Protein AF-A0A7J9K4A0-F1 (afdb_monomer_lite)

Secondary structure (DSSP, 8-state):
-BEEE--SS-TTTTT-EEE-TT-S-B--------HHHHHHHHHHHHT-TTTS--PPPHHHHHHHHHS-GGG--

Radius of gyration: 24.74 Å; chains: 1; bounding box: 63×32×44 Å

Sequence (73 aa):
MPIKVIAEGDESMDGQILIDNKQEKSVKVLKNVDTMAYYHLFADQMGDQNQSAVLGSYDEQRKMWSTPPNEMY

Structure (mmCIF, N/CA/C/O backbone):
data_AF-A0A7J9K4A0-F1
#
_entry.id   AF-A0A7J9K4A0-F1
#
loop_
_atom_site.group_PDB
_atom_site.id
_atom_site.type_symbol
_atom_site.label_atom_id
_atom_site.label_alt_id
_atom_site.label_comp_id
_atom_site.label_asym_id
_atom_site.label_entity_id
_atom_site.label_seq_id
_atom_site.pdbx_PDB_ins_code
_atom_site.Cartn_x
_atom_site.Cartn_y
_atom_site.Cartn_z
_atom_site.occupancy
_atom_site.B_iso_or_equiv
_atom_site.auth_seq_id
_atom_site.auth_comp_id
_atom_site.auth_asym_id
_atom_site.auth_atom_id
_atom_site.pdbx_PDB_model_num
ATOM 1 N N . MET A 1 1 ? -17.304 3.894 5.482 1.00 81.31 1 MET A N 1
ATOM 2 C CA . MET A 1 1 ? -17.233 2.803 6.476 1.00 81.31 1 MET A CA 1
ATOM 3 C C . MET A 1 1 ? -16.537 3.356 7.701 1.00 81.31 1 MET A C 1
ATOM 5 O O . MET A 1 1 ? -15.443 3.887 7.532 1.00 81.31 1 MET A O 1
ATOM 9 N N . PRO A 1 2 ? -17.171 3.358 8.877 1.00 88.00 2 PRO A N 1
ATOM 10 C CA . PRO A 1 2 ? -16.493 3.783 10.088 1.00 88.00 2 PRO A CA 1
ATOM 11 C C . PRO A 1 2 ? -15.518 2.692 10.547 1.00 88.00 2 PRO A C 1
ATOM 13 O O . PRO A 1 2 ? -15.762 1.501 10.328 1.00 88.00 2 PRO A O 1
ATOM 16 N N . ILE A 1 3 ? -14.371 3.109 11.083 1.00 90.44 3 ILE A N 1
ATOM 17 C CA . ILE A 1 3 ? -13.262 2.215 11.433 1.00 90.44 3 ILE A CA 1
ATOM 18 C C . ILE A 1 3 ? -12.758 2.496 12.847 1.00 90.44 3 ILE A C 1
ATOM 20 O O . ILE A 1 3 ? -12.790 3.635 13.305 1.00 90.44 3 ILE A O 1
ATOM 24 N N . LYS A 1 4 ? -12.250 1.463 13.515 1.00 91.12 4 LYS A N 1
ATOM 25 C CA . LYS A 1 4 ? -11.559 1.544 14.807 1.00 91.12 4 LYS A CA 1
ATOM 26 C C . LYS A 1 4 ? -10.162 0.942 14.661 1.00 91.12 4 LYS A C 1
ATOM 28 O O . LYS A 1 4 ? -10.000 -0.032 13.932 1.00 91.12 4 LYS A O 1
ATOM 33 N N . VAL A 1 5 ? -9.185 1.494 15.376 1.00 91.81 5 VAL A N 1
ATOM 34 C CA . VAL A 1 5 ? -7.857 0.889 15.559 1.00 91.81 5 VAL A CA 1
ATOM 35 C C . VAL A 1 5 ? -7.783 0.299 16.968 1.00 91.81 5 VAL A C 1
ATOM 37 O O . VAL A 1 5 ? -8.220 0.953 17.919 1.00 91.81 5 VAL A O 1
ATOM 40 N N . ILE A 1 6 ? -7.284 -0.930 17.105 1.00 95.00 6 ILE A N 1
ATOM 41 C CA . ILE A 1 6 ? -7.011 -1.543 18.415 1.00 95.00 6 ILE A CA 1
ATOM 42 C C . ILE A 1 6 ? -5.702 -0.964 18.969 1.00 95.00 6 ILE A C 1
ATOM 44 O O . ILE A 1 6 ? -4.718 -0.853 18.239 1.00 95.00 6 ILE A O 1
ATOM 48 N N . ALA A 1 7 ? -5.722 -0.547 20.234 1.00 94.19 7 ALA A N 1
ATOM 49 C CA . ALA A 1 7 ? -4.583 0.017 20.961 1.00 94.19 7 ALA A CA 1
ATOM 50 C C . ALA A 1 7 ? -4.807 -0.189 22.470 1.00 94.19 7 ALA A C 1
ATOM 52 O O . ALA A 1 7 ? -4.957 0.765 23.234 1.00 94.19 7 ALA A O 1
ATOM 53 N N . GLU A 1 8 ? -4.975 -1.448 22.863 1.00 96.31 8 GLU A N 1
ATOM 54 C CA . GLU A 1 8 ? -5.361 -1.861 24.218 1.00 96.31 8 GLU A CA 1
ATOM 55 C C . GLU A 1 8 ? -4.154 -2.370 25.030 1.00 96.31 8 GLU A C 1
ATOM 57 O O . GLU A 1 8 ? -4.305 -2.698 26.207 1.00 96.31 8 GLU A O 1
ATOM 62 N N . GLY A 1 9 ? -2.950 -2.368 24.442 1.00 94.31 9 GLY A N 1
ATOM 63 C CA . GLY A 1 9 ? -1.713 -2.826 25.078 1.00 94.31 9 GLY A CA 1
ATOM 64 C C . GLY A 1 9 ? -1.441 -4.318 24.882 1.00 94.31 9 GLY A C 1
ATOM 65 O O . GLY A 1 9 ? -0.552 -4.864 25.534 1.00 94.31 9 GLY A O 1
ATOM 66 N N . ASP A 1 10 ? -2.201 -4.978 24.004 1.00 96.25 10 ASP A N 1
ATOM 67 C CA . ASP A 1 10 ? -1.924 -6.335 23.537 1.00 96.25 10 ASP A CA 1
ATOM 68 C C . ASP A 1 10 ? -1.146 -6.246 22.222 1.00 96.25 10 ASP A C 1
ATOM 70 O O . ASP A 1 10 ? -1.718 -5.999 21.159 1.00 96.25 10 ASP A O 1
ATOM 74 N N . GLU A 1 11 ? 0.168 -6.469 22.292 1.00 95.06 11 GLU A N 1
ATOM 75 C CA . GLU A 1 11 ? 1.077 -6.383 21.142 1.00 95.06 11 GLU A CA 1
ATOM 76 C C . GLU A 1 11 ? 0.649 -7.264 19.957 1.00 95.06 11 GLU A C 1
ATOM 78 O O . GLU A 1 11 ? 0.988 -6.962 18.814 1.00 95.06 11 GLU A O 1
ATOM 83 N N . SER A 1 12 ? -0.105 -8.343 20.197 1.00 95.25 12 SER A N 1
ATOM 84 C CA . SER A 1 12 ? -0.570 -9.234 19.129 1.00 95.25 12 SER A CA 1
ATOM 85 C C . SER A 1 12 ? -1.730 -8.655 18.311 1.00 95.25 12 SER A C 1
ATOM 87 O O . SER A 1 12 ? -1.969 -9.080 17.174 1.00 95.25 12 SER A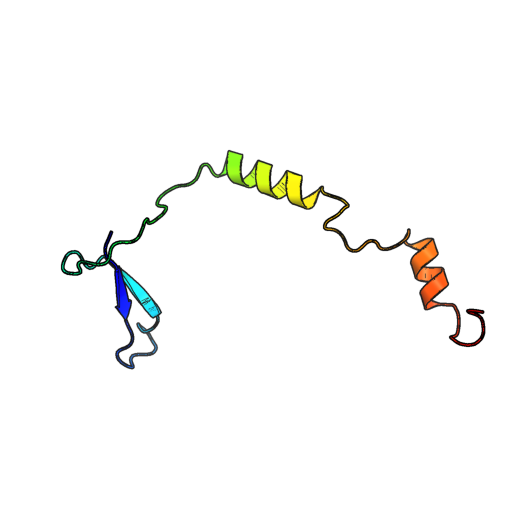 O 1
ATOM 89 N N . MET A 1 13 ? -2.455 -7.682 18.870 1.00 95.94 13 MET A N 1
ATOM 90 C CA . MET A 1 13 ? -3.653 -7.099 18.263 1.00 95.94 13 MET A CA 1
ATOM 91 C C . MET A 1 13 ? -3.558 -5.600 18.002 1.00 95.94 13 MET A C 1
ATOM 93 O O . MET A 1 13 ? -4.280 -5.082 17.143 1.00 95.94 13 MET A O 1
ATOM 97 N N . ASP A 1 14 ? -2.688 -4.900 18.720 1.00 96.25 14 ASP A N 1
ATOM 98 C CA . ASP A 1 14 ? -2.502 -3.468 18.561 1.00 96.25 14 ASP A CA 1
ATOM 99 C C . ASP A 1 14 ? -2.108 -3.121 17.112 1.00 96.25 14 ASP A C 1
ATOM 101 O O . ASP A 1 14 ? -1.264 -3.756 16.480 1.00 96.25 14 ASP A O 1
ATOM 105 N N . GLY A 1 15 ? -2.783 -2.115 16.550 1.00 94.19 15 GLY A N 1
ATOM 106 C CA . GLY A 1 15 ? -2.639 -1.691 15.155 1.00 94.19 15 GLY A CA 1
ATOM 107 C C . GLY A 1 15 ? -3.628 -2.326 14.171 1.00 94.19 15 GLY A C 1
ATOM 108 O O . GLY A 1 15 ? -3.746 -1.845 13.041 1.00 94.19 15 GLY A O 1
ATOM 109 N N . GLN A 1 16 ? -4.396 -3.344 14.573 1.00 95.25 16 GLN A N 1
ATOM 110 C CA . GLN A 1 16 ? -5.451 -3.894 13.718 1.00 95.25 16 GLN A CA 1
ATOM 111 C C . GLN A 1 16 ? -6.578 -2.879 13.482 1.00 95.25 16 GLN A C 1
ATOM 113 O O . GLN A 1 16 ? -7.046 -2.206 14.405 1.00 95.25 16 GLN A O 1
ATOM 118 N N . ILE A 1 17 ? -7.045 -2.802 12.231 1.00 92.38 17 ILE A N 1
ATOM 119 C CA . ILE A 1 17 ? -8.147 -1.930 11.813 1.00 92.38 17 ILE A CA 1
ATOM 120 C C . ILE A 1 17 ? -9.417 -2.766 11.672 1.00 92.38 17 ILE A C 1
ATOM 122 O O . ILE A 1 17 ? -9.487 -3.681 10.852 1.00 92.38 17 ILE A O 1
ATOM 126 N N . LEU A 1 18 ? -10.446 -2.413 12.436 1.00 91.12 18 LEU A N 1
ATOM 127 C CA . LEU A 1 18 ? -11.753 -3.061 12.413 1.00 91.12 18 LEU A CA 1
ATOM 128 C C . LEU A 1 18 ? -12.807 -2.132 11.817 1.00 91.12 18 LEU A C 1
ATOM 130 O O . LEU A 1 18 ? -12.731 -0.911 11.951 1.00 91.12 18 LEU A O 1
ATOM 134 N N . ILE A 1 19 ? -13.825 -2.717 11.187 1.00 89.06 19 ILE A N 1
ATOM 135 C CA . ILE A 1 19 ? -15.015 -1.975 10.765 1.00 89.06 19 ILE A CA 1
ATOM 136 C C . ILE A 1 19 ? -15.909 -1.808 11.992 1.00 89.06 19 ILE A C 1
ATOM 138 O O . ILE A 1 19 ? -16.414 -2.789 12.535 1.00 89.06 19 ILE A O 1
ATOM 142 N N . ASP A 1 20 ? -16.120 -0.564 12.408 1.00 86.56 20 ASP A N 1
ATOM 143 C CA . ASP A 1 20 ? -16.935 -0.229 13.570 1.00 86.56 20 ASP A CA 1
ATOM 144 C C . ASP A 1 20 ? -18.196 0.508 13.125 1.00 86.56 20 ASP A C 1
ATOM 146 O O . ASP A 1 20 ? -18.225 1.727 13.017 1.00 86.56 20 ASP A O 1
ATOM 150 N N . ASN A 1 21 ? -19.274 -0.232 12.872 1.00 81.50 21 ASN A N 1
ATOM 151 C CA . ASN A 1 21 ? -20.536 0.346 12.399 1.00 81.50 21 ASN A CA 1
ATOM 152 C C . ASN A 1 21 ? -21.230 1.267 13.425 1.00 81.50 21 ASN A C 1
ATOM 154 O O . ASN A 1 21 ? -22.290 1.806 13.115 1.00 81.50 21 ASN A O 1
ATOM 158 N N . LYS A 1 22 ? -20.673 1.431 14.633 1.00 81.12 22 LYS A N 1
ATOM 159 C CA . LYS A 1 22 ? -21.218 2.297 15.686 1.00 81.12 22 LYS A CA 1
ATOM 160 C C . LYS A 1 22 ? -20.591 3.693 15.706 1.00 81.12 22 LYS A C 1
ATOM 162 O O . LYS A 1 22 ? -21.101 4.557 16.412 1.00 81.12 22 LYS A O 1
ATOM 167 N N . GLN A 1 23 ? -19.509 3.931 14.962 1.00 75.62 23 GLN A N 1
ATOM 168 C CA . GLN A 1 23 ? -18.872 5.248 14.895 1.00 75.62 23 GLN A CA 1
ATOM 169 C C . GLN A 1 23 ? -19.463 6.132 13.793 1.00 75.62 23 GLN A C 1
ATOM 171 O O . GLN A 1 23 ? -19.799 5.673 12.704 1.00 75.62 23 GLN A O 1
ATOM 176 N N . GLU A 1 24 ? -19.523 7.437 14.058 1.00 68.94 24 GLU A N 1
ATOM 177 C CA . GLU A 1 24 ? -20.029 8.429 13.101 1.00 68.94 24 GLU A CA 1
ATOM 178 C C . GLU A 1 24 ? -18.991 8.808 12.031 1.00 68.94 24 GLU A C 1
ATOM 180 O O . GLU A 1 24 ? -19.342 9.125 10.892 1.00 68.94 24 GLU A O 1
ATOM 185 N N . LYS A 1 25 ? -17.691 8.758 12.363 1.00 76.88 25 LYS A N 1
ATOM 186 C CA . LYS A 1 25 ? -16.619 9.134 11.432 1.00 76.88 25 LYS A CA 1
ATOM 187 C C . LYS A 1 25 ? -16.345 8.013 10.441 1.00 76.88 25 LYS A C 1
ATOM 189 O O . LYS A 1 25 ? -15.789 6.974 10.780 1.00 76.88 25 LYS A O 1
ATOM 194 N N . SER A 1 26 ? -16.709 8.255 9.187 1.00 83.75 26 SER A N 1
ATOM 195 C CA . SER A 1 26 ? -16.550 7.284 8.111 1.00 83.75 26 SER A CA 1
ATOM 196 C C . SER A 1 26 ? -15.386 7.629 7.182 1.00 83.75 26 SER A C 1
ATOM 198 O O . SER A 1 26 ? -15.135 8.793 6.877 1.00 83.75 26 SER A O 1
ATOM 200 N N . VAL A 1 27 ? -14.697 6.595 6.698 1.00 86.88 27 VAL A N 1
ATOM 201 C CA . VAL A 1 27 ? -13.673 6.695 5.650 1.00 86.88 27 VAL A CA 1
ATOM 202 C C . VAL A 1 27 ? -14.084 5.897 4.413 1.00 86.88 27 VAL A C 1
ATOM 204 O O . VAL A 1 27 ? -14.950 5.011 4.475 1.00 86.88 27 VAL A O 1
ATOM 207 N N . LYS A 1 28 ? -13.473 6.208 3.267 1.00 89.56 28 LYS A N 1
ATOM 208 C CA . LYS A 1 28 ? -13.602 5.405 2.046 1.00 89.56 28 LYS A CA 1
ATOM 209 C C . LYS A 1 28 ? -12.539 4.308 2.073 1.00 89.56 28 LYS A C 1
ATOM 211 O O . LYS A 1 28 ? -11.355 4.612 2.105 1.00 89.56 28 LYS A O 1
ATOM 216 N N . VAL A 1 29 ? -12.974 3.051 2.065 1.00 86.69 29 VAL A N 1
ATOM 217 C CA . VAL A 1 29 ? -12.083 1.885 2.008 1.00 86.69 29 VAL A CA 1
ATOM 218 C C . VAL A 1 29 ? -12.082 1.356 0.581 1.00 86.69 29 VAL A C 1
ATOM 220 O O . VAL A 1 29 ? -13.138 0.986 0.060 1.00 86.69 29 VAL A O 1
ATOM 223 N N . LEU A 1 30 ? -10.910 1.329 -0.051 1.00 91.06 30 LEU A N 1
ATOM 224 C CA . LEU A 1 30 ? -10.728 0.725 -1.366 1.00 91.06 30 LEU A CA 1
ATOM 225 C C . LEU A 1 30 ? -10.713 -0.800 -1.208 1.00 91.06 30 LEU A C 1
ATOM 227 O O . LEU A 1 30 ? -9.779 -1.356 -0.641 1.00 91.06 30 LEU A O 1
ATOM 231 N N . LYS A 1 31 ? -11.774 -1.470 -1.665 1.00 90.06 31 LYS A N 1
ATOM 232 C CA . LYS A 1 31 ? -11.914 -2.933 -1.540 1.00 90.06 31 LYS A CA 1
ATOM 233 C C . LYS A 1 31 ? -11.282 -3.709 -2.687 1.00 90.06 31 LYS A C 1
ATOM 235 O O . LYS A 1 31 ? -10.897 -4.854 -2.500 1.00 90.06 31 LYS A O 1
ATOM 240 N N . ASN A 1 32 ? -11.254 -3.113 -3.872 1.00 94.25 32 ASN A N 1
ATOM 241 C CA . ASN A 1 32 ? -10.709 -3.732 -5.065 1.00 94.25 32 ASN A CA 1
ATOM 242 C C . ASN A 1 32 ? -10.044 -2.666 -5.931 1.00 94.25 32 ASN A C 1
ATOM 244 O O . ASN A 1 32 ? -10.446 -1.501 -5.903 1.00 94.25 32 ASN A O 1
ATOM 248 N N . VAL A 1 33 ? -9.063 -3.092 -6.711 1.00 94.75 33 VAL A N 1
ATOM 249 C CA . VAL A 1 33 ? -8.383 -2.295 -7.724 1.00 94.75 33 VAL A CA 1
ATOM 250 C C . VAL A 1 33 ? -8.284 -3.131 -8.994 1.00 94.75 33 VAL A C 1
ATOM 252 O O . VAL A 1 33 ? -8.164 -4.353 -8.929 1.00 94.75 33 VAL A O 1
ATOM 255 N N . ASP A 1 34 ? -8.349 -2.483 -10.153 1.00 97.19 34 ASP A N 1
ATOM 256 C CA . ASP A 1 34 ? -7.931 -3.134 -11.389 1.00 97.19 34 ASP A CA 1
ATOM 257 C C . ASP A 1 34 ? -6.410 -3.310 -11.334 1.00 97.19 34 ASP A C 1
ATOM 259 O O . ASP A 1 34 ? -5.642 -2.353 -11.465 1.00 97.19 34 ASP A O 1
ATOM 263 N N . THR A 1 35 ? -5.980 -4.540 -11.066 1.00 96.25 35 THR A N 1
ATOM 264 C CA . THR A 1 35 ? -4.569 -4.878 -10.891 1.00 96.25 35 THR A CA 1
ATOM 265 C C . THR A 1 35 ? -3.764 -4.679 -12.166 1.00 96.25 35 THR A C 1
ATOM 267 O O . THR A 1 35 ? -2.603 -4.291 -12.070 1.00 96.25 35 THR A O 1
ATOM 270 N N . MET A 1 36 ? -4.362 -4.885 -13.344 1.00 97.25 36 MET A N 1
ATOM 271 C CA . MET A 1 36 ? -3.675 -4.671 -14.618 1.00 97.25 36 MET A CA 1
ATOM 272 C C . MET A 1 36 ? -3.526 -3.187 -14.913 1.00 97.25 36 MET A C 1
ATOM 274 O O . MET A 1 36 ? -2.426 -2.738 -15.225 1.00 97.25 36 MET A O 1
ATOM 278 N N . ALA A 1 37 ? -4.590 -2.402 -14.736 1.00 96.25 37 ALA A N 1
ATOM 279 C CA . ALA A 1 37 ? -4.503 -0.955 -14.909 1.00 96.25 37 ALA A CA 1
ATOM 280 C C . ALA A 1 37 ? -3.491 -0.328 -13.935 1.00 96.25 37 ALA A C 1
ATOM 282 O O . ALA A 1 37 ? -2.682 0.506 -14.338 1.00 96.25 37 ALA A O 1
ATOM 283 N N . TYR A 1 38 ? -3.489 -0.760 -12.668 1.00 94.50 38 TYR A N 1
ATOM 284 C CA . TYR A 1 38 ? -2.519 -0.280 -11.684 1.00 94.50 38 TYR A CA 1
ATOM 285 C C . TYR A 1 38 ? -1.084 -0.697 -12.028 1.00 94.50 38 TYR A C 1
ATOM 287 O O . TYR A 1 38 ? -0.173 0.120 -11.928 1.00 94.50 38 TYR A O 1
ATOM 295 N N . TYR A 1 39 ? -0.880 -1.942 -12.472 1.00 94.00 39 TYR A N 1
ATOM 296 C CA . TYR A 1 39 ? 0.427 -2.411 -12.929 1.00 94.00 39 TYR A CA 1
ATOM 297 C C . TYR A 1 39 ? 0.960 -1.563 -14.087 1.00 94.00 39 TYR A C 1
ATOM 299 O O . TYR A 1 39 ? 2.102 -1.117 -14.026 1.00 94.00 39 TYR A O 1
ATOM 307 N N . HIS A 1 40 ? 0.137 -1.305 -15.106 1.00 95.38 40 HIS A N 1
ATOM 308 C CA . HIS A 1 40 ? 0.537 -0.489 -16.250 1.00 95.38 40 HIS A CA 1
ATOM 309 C C . HIS A 1 40 ? 0.913 0.936 -15.832 1.00 95.38 40 HIS A C 1
ATOM 311 O O . HIS A 1 40 ? 2.003 1.386 -16.167 1.00 95.38 40 HIS A O 1
ATOM 317 N N . LEU A 1 41 ? 0.081 1.598 -15.017 1.00 93.75 41 LEU A N 1
ATOM 318 C CA . LEU A 1 41 ? 0.386 2.934 -14.486 1.00 93.75 41 LEU A CA 1
ATOM 319 C C . LEU A 1 41 ? 1.723 2.969 -13.735 1.00 93.75 41 LEU A C 1
ATOM 321 O O . LEU A 1 41 ? 2.520 3.889 -13.908 1.00 93.75 41 LEU A O 1
ATOM 325 N N . PHE A 1 42 ? 1.972 1.953 -12.911 1.00 90.44 42 PHE A N 1
ATOM 326 C CA . PHE A 1 42 ? 3.192 1.861 -12.123 1.00 90.44 42 PHE A CA 1
ATOM 327 C C . PHE A 1 42 ? 4.434 1.584 -12.984 1.00 90.44 42 PHE A C 1
ATOM 329 O O . PHE A 1 42 ? 5.477 2.202 -12.774 1.00 90.44 42 PHE A O 1
ATOM 336 N N . ALA A 1 43 ? 4.330 0.686 -13.966 1.00 90.50 43 ALA A N 1
ATOM 337 C CA . ALA A 1 43 ? 5.419 0.373 -14.888 1.00 90.50 43 ALA A CA 1
ATOM 338 C C . ALA A 1 43 ? 5.786 1.578 -15.769 1.00 90.50 43 ALA A C 1
ATOM 340 O O . ALA A 1 43 ? 6.970 1.869 -15.938 1.00 90.50 43 ALA A O 1
ATOM 341 N N . ASP A 1 44 ? 4.785 2.314 -16.257 1.00 89.19 44 ASP A N 1
ATOM 342 C CA . ASP A 1 44 ? 4.991 3.534 -17.041 1.00 89.19 44 ASP A CA 1
ATOM 343 C C . ASP A 1 44 ? 5.729 4.603 -16.220 1.00 89.19 44 ASP A C 1
ATOM 345 O O . ASP A 1 44 ? 6.652 5.242 -16.723 1.00 89.19 44 ASP A O 1
ATOM 349 N N . GLN A 1 45 ? 5.391 4.752 -14.931 1.00 86.25 45 GLN A N 1
ATOM 350 C CA . GLN A 1 45 ? 6.107 5.657 -14.024 1.00 86.25 45 GLN A CA 1
ATOM 351 C C . GLN A 1 45 ? 7.542 5.205 -13.734 1.00 86.25 45 GLN A C 1
ATOM 353 O O . GLN A 1 45 ? 8.425 6.051 -13.641 1.00 86.25 45 GLN A O 1
ATOM 358 N N . MET A 1 46 ? 7.816 3.902 -13.623 1.00 82.06 46 MET A N 1
ATOM 359 C CA . MET A 1 46 ? 9.198 3.421 -13.477 1.00 82.06 46 MET A CA 1
ATOM 360 C C . MET A 1 46 ? 10.054 3.664 -14.721 1.00 82.06 46 MET A C 1
ATOM 362 O O . MET A 1 46 ? 11.266 3.831 -14.608 1.00 82.06 46 MET A O 1
ATOM 366 N N . GLY A 1 47 ? 9.438 3.662 -15.905 1.00 76.12 47 GLY A N 1
ATOM 367 C CA . GLY A 1 47 ? 10.105 4.008 -17.157 1.00 76.12 47 GLY A CA 1
ATOM 368 C C . GLY A 1 47 ? 10.397 5.505 -17.306 1.00 76.12 47 GLY A C 1
ATOM 369 O O . GLY A 1 47 ? 11.125 5.885 -18.224 1.00 76.12 47 GLY A O 1
ATOM 370 N N . ASP A 1 48 ? 9.856 6.355 -16.424 1.00 79.25 48 ASP A N 1
ATOM 371 C CA . ASP A 1 48 ? 10.090 7.795 -16.449 1.00 79.25 48 ASP A CA 1
ATOM 372 C C . ASP A 1 48 ? 11.531 8.116 -16.029 1.00 79.25 48 ASP A C 1
ATOM 374 O O . ASP A 1 48 ? 11.925 8.048 -14.860 1.00 79.25 48 ASP A O 1
ATOM 378 N N . GLN A 1 49 ? 12.328 8.518 -17.017 1.00 67.19 49 GLN A N 1
ATOM 379 C CA . GLN A 1 49 ? 13.730 8.887 -16.839 1.00 67.19 49 GLN A CA 1
ATOM 380 C C . GLN A 1 49 ? 13.917 10.088 -15.901 1.00 67.19 49 GLN A C 1
ATOM 382 O O . GLN A 1 49 ? 15.011 10.266 -15.371 1.00 67.19 49 GLN A O 1
ATOM 387 N N . ASN A 1 50 ? 12.865 10.873 -15.641 1.00 70.62 50 ASN A N 1
ATOM 388 C CA . ASN A 1 50 ? 12.905 11.989 -14.694 1.00 70.62 50 ASN A CA 1
ATOM 389 C C . ASN A 1 50 ? 12.803 11.548 -13.223 1.00 70.62 50 ASN A C 1
ATOM 391 O O . ASN A 1 50 ? 13.058 12.358 -12.332 1.00 70.62 50 ASN A O 1
ATOM 395 N N . GLN A 1 51 ? 12.417 10.294 -12.955 1.00 63.03 51 GLN A N 1
ATOM 396 C CA . GLN A 1 51 ? 12.356 9.721 -11.600 1.00 63.03 51 GLN A CA 1
ATOM 397 C C . GLN A 1 51 ? 13.561 8.840 -11.265 1.00 63.03 51 GLN A C 1
ATOM 399 O O . GLN A 1 51 ? 13.771 8.475 -10.107 1.00 63.03 51 GLN A O 1
ATOM 404 N N . SER A 1 52 ? 14.376 8.518 -12.265 1.00 62.56 52 SER A N 1
ATOM 405 C CA . SER A 1 52 ? 15.711 7.990 -12.026 1.00 62.56 52 SER A CA 1
ATOM 406 C C . SER A 1 52 ? 16.603 9.129 -11.546 1.00 62.56 52 SER A C 1
ATOM 408 O O . SER A 1 52 ? 16.473 10.267 -12.001 1.00 62.56 52 SER A O 1
ATOM 410 N N . ALA A 1 53 ? 17.534 8.845 -10.633 1.00 64.62 53 ALA A N 1
ATOM 411 C CA . ALA A 1 53 ? 18.622 9.784 -10.406 1.00 64.62 53 ALA A CA 1
ATOM 412 C C . ALA A 1 53 ? 19.247 10.095 -11.775 1.00 64.62 53 ALA A C 1
ATOM 414 O O . ALA A 1 53 ? 19.554 9.162 -12.521 1.00 64.62 53 ALA A O 1
ATOM 415 N N . VAL A 1 54 ? 19.397 11.382 -12.111 1.00 62.44 54 VAL A N 1
ATOM 416 C CA . VAL A 1 54 ? 20.105 11.825 -13.322 1.00 62.44 54 VAL A CA 1
ATOM 417 C C . VAL A 1 54 ? 21.586 11.547 -13.098 1.00 62.44 54 VAL A C 1
ATOM 419 O O . VAL A 1 54 ? 22.396 12.411 -12.776 1.00 62.44 54 VAL A O 1
ATOM 422 N N . LEU A 1 55 ? 21.917 10.270 -13.154 1.00 60.16 55 LEU A N 1
ATOM 423 C CA . LEU A 1 55 ? 23.260 9.778 -13.249 1.00 60.16 55 LEU A CA 1
ATOM 424 C C . LEU A 1 55 ? 23.650 10.032 -14.705 1.00 60.16 55 LEU A C 1
ATOM 426 O O . LEU A 1 55 ? 22.916 9.653 -15.619 1.00 60.16 55 LEU A O 1
ATOM 430 N N . GLY A 1 56 ? 24.786 10.697 -14.930 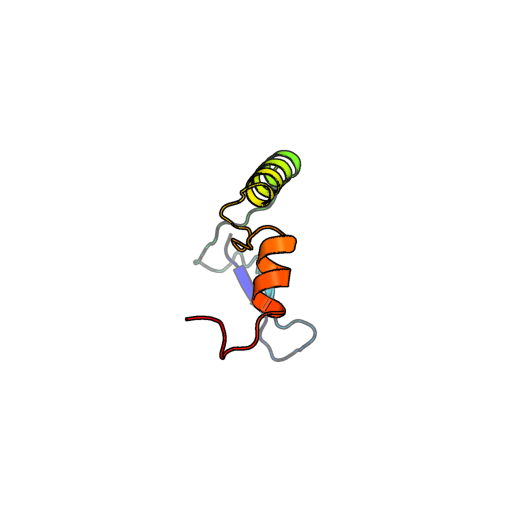1.00 61.00 56 GLY A N 1
ATOM 431 C CA . GLY A 1 56 ? 25.426 10.635 -16.242 1.00 61.00 56 GLY A CA 1
ATOM 432 C C . GLY A 1 56 ? 25.590 9.173 -16.668 1.00 61.00 56 GLY A C 1
ATOM 433 O O . GLY A 1 56 ? 25.420 8.248 -15.866 1.00 61.00 56 GLY A O 1
ATOM 434 N N . SER A 1 57 ? 25.937 8.938 -17.926 1.00 73.19 57 SER A N 1
ATOM 435 C CA . SER A 1 57 ? 26.333 7.601 -18.372 1.00 73.19 57 SER A CA 1
ATOM 436 C C . SER A 1 57 ? 27.327 6.964 -17.388 1.00 73.19 57 SER A C 1
ATOM 438 O O . SER A 1 57 ? 28.085 7.661 -16.706 1.00 73.19 57 SER A O 1
ATOM 440 N N . TYR A 1 58 ? 27.345 5.630 -17.307 1.00 74.62 58 TYR A N 1
ATOM 441 C CA . TYR A 1 58 ? 28.281 4.907 -16.436 1.00 74.62 58 TYR A CA 1
ATOM 442 C C . TYR A 1 58 ? 29.725 5.421 -16.584 1.00 74.62 58 TYR A C 1
ATOM 444 O O . TYR A 1 58 ? 30.429 5.581 -15.588 1.00 74.62 58 TYR A O 1
ATOM 452 N N . ASP A 1 59 ? 30.135 5.762 -17.808 1.00 77.69 59 ASP A N 1
ATOM 453 C CA . ASP A 1 59 ? 31.458 6.312 -18.099 1.00 77.69 59 ASP A CA 1
ATOM 454 C C . ASP A 1 59 ? 31.667 7.725 -17.528 1.00 77.69 59 ASP A C 1
ATOM 456 O O . ASP A 1 59 ? 32.725 8.004 -16.960 1.00 77.69 59 ASP A O 1
ATOM 460 N N . GLU A 1 60 ? 30.665 8.606 -17.603 1.00 79.0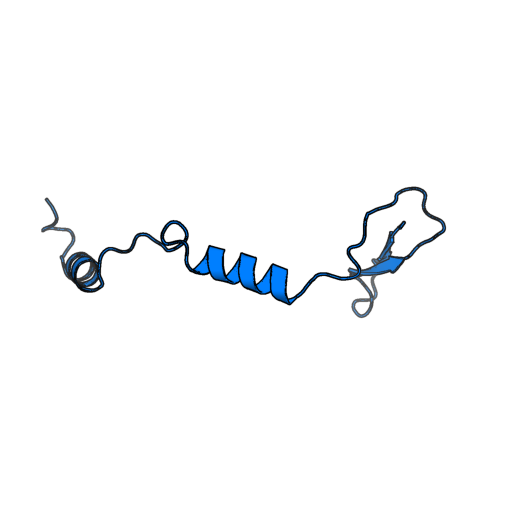0 60 GLU A N 1
ATOM 461 C CA . GLU A 1 60 ? 30.707 9.942 -16.988 1.00 79.00 60 GLU A CA 1
ATOM 462 C C . GLU A 1 60 ? 30.775 9.858 -15.460 1.00 79.00 60 GLU A C 1
ATOM 464 O O . GLU A 1 60 ? 31.579 10.554 -14.833 1.00 79.00 60 GLU A O 1
ATOM 469 N N . GLN A 1 61 ? 29.993 8.960 -14.854 1.00 81.88 61 GLN A N 1
ATOM 470 C CA . GLN A 1 61 ? 30.025 8.739 -13.407 1.00 81.88 61 GLN A CA 1
ATOM 471 C C . GLN A 1 61 ? 31.357 8.169 -12.947 1.00 81.88 61 GLN A C 1
ATOM 473 O O . GLN A 1 61 ? 31.946 8.647 -11.979 1.00 81.88 61 GLN A O 1
ATOM 478 N N . ARG A 1 62 ? 31.855 7.159 -13.665 1.00 82.69 62 ARG A N 1
ATOM 479 C CA . ARG A 1 62 ? 33.140 6.532 -13.380 1.00 82.69 62 ARG A CA 1
ATOM 480 C C . ARG A 1 62 ? 34.267 7.549 -13.473 1.00 82.69 62 ARG A C 1
ATOM 482 O O . ARG A 1 62 ? 35.148 7.532 -12.615 1.00 82.69 62 ARG A O 1
ATOM 489 N N . LYS A 1 63 ? 34.236 8.440 -14.470 1.00 83.06 63 LYS A N 1
ATOM 490 C CA . LYS A 1 63 ? 35.199 9.539 -14.591 1.00 83.06 63 LYS A CA 1
ATOM 491 C C . LYS A 1 63 ? 35.118 10.459 -13.374 1.00 83.06 63 LYS A C 1
ATOM 493 O O . LYS A 1 63 ? 36.132 10.646 -12.717 1.00 83.06 63 LYS A O 1
ATOM 498 N N . MET A 1 64 ? 33.921 10.925 -13.011 1.00 83.25 64 MET A N 1
ATOM 499 C CA . MET A 1 64 ? 33.710 11.792 -11.846 1.00 83.25 64 MET A CA 1
ATOM 500 C C . MET A 1 64 ? 34.204 11.164 -10.531 1.00 83.25 64 MET A C 1
ATOM 502 O O . MET A 1 64 ? 34.865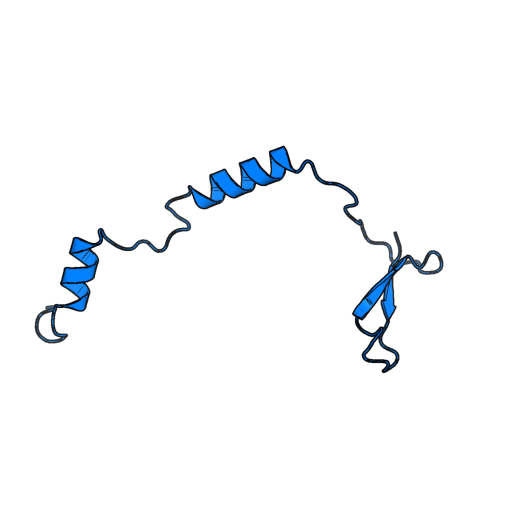 11.840 -9.751 1.00 83.25 64 MET A O 1
ATOM 506 N N . TRP A 1 65 ? 33.919 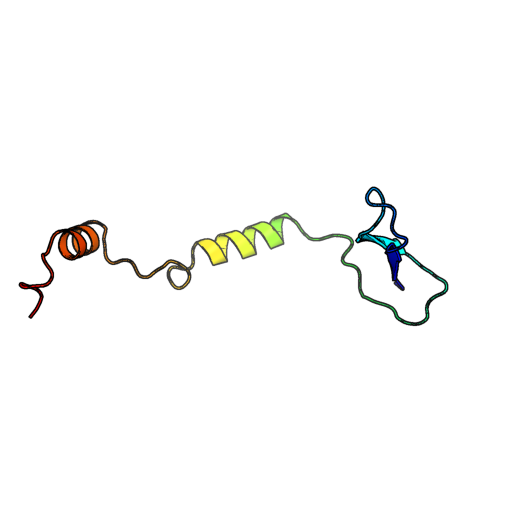9.882 -10.280 1.00 81.94 65 TRP A N 1
ATOM 507 C CA . TRP A 1 65 ? 34.368 9.184 -9.066 1.00 81.94 65 TRP A CA 1
ATOM 508 C C . TRP A 1 65 ? 35.866 8.885 -9.047 1.00 81.94 65 TRP A C 1
ATOM 510 O O . TRP A 1 65 ? 36.447 8.753 -7.972 1.00 81.94 65 TRP A O 1
ATOM 520 N N . SER A 1 66 ? 36.483 8.738 -10.221 1.00 85.25 66 SER A N 1
ATOM 521 C CA . SER A 1 66 ? 37.916 8.448 -10.334 1.00 85.25 66 SER A CA 1
ATOM 522 C C . SER A 1 66 ? 38.776 9.714 -10.314 1.00 85.25 66 SER A C 1
ATOM 524 O O . SER A 1 66 ? 39.984 9.604 -10.121 1.00 85.25 66 SER A O 1
ATOM 526 N N . THR A 1 67 ? 38.188 10.898 -10.521 1.00 84.19 67 THR A N 1
ATOM 527 C CA . THR A 1 67 ? 38.914 12.172 -10.496 1.00 84.19 67 THR A CA 1
ATOM 528 C C . THR A 1 67 ? 39.132 12.639 -9.049 1.00 84.19 67 THR A C 1
ATOM 530 O O . THR A 1 67 ? 38.160 12.832 -8.313 1.00 84.19 67 THR A O 1
ATOM 533 N N . PRO A 1 68 ? 40.388 12.849 -8.612 1.00 80.56 68 PRO A N 1
ATOM 534 C CA . PRO A 1 68 ? 40.684 13.396 -7.293 1.00 80.56 68 PRO A CA 1
ATOM 535 C C . PRO A 1 68 ? 40.098 14.811 -7.123 1.00 80.56 68 PRO A C 1
ATOM 537 O O . PRO A 1 68 ? 40.065 15.575 -8.089 1.00 80.56 68 PRO A O 1
ATOM 540 N N . PRO A 1 69 ? 39.722 15.234 -5.899 1.00 71.38 69 PRO A N 1
ATOM 541 C CA . PRO A 1 69 ? 39.102 16.546 -5.655 1.00 71.38 69 PRO A CA 1
ATOM 542 C C . PRO A 1 69 ? 39.920 17.751 -6.148 1.00 71.38 69 PRO A C 1
ATOM 544 O O . PRO A 1 69 ? 39.367 18.820 -6.386 1.00 71.38 69 PRO A O 1
ATOM 547 N N . ASN A 1 70 ? 41.233 17.576 -6.310 1.00 70.44 70 ASN A N 1
ATOM 548 C CA . ASN A 1 70 ? 42.180 18.638 -6.642 1.00 70.44 70 ASN A CA 1
ATOM 549 C C . ASN A 1 70 ? 42.314 18.895 -8.156 1.00 70.44 70 ASN A C 1
ATOM 551 O O . ASN A 1 70 ? 43.075 19.775 -8.540 1.00 70.44 70 ASN A O 1
ATOM 555 N N . GLU A 1 71 ? 41.608 18.137 -9.002 1.00 62.31 71 GLU A N 1
ATOM 556 C CA . GLU A 1 71 ? 41.671 18.235 -10.473 1.00 62.31 71 GLU A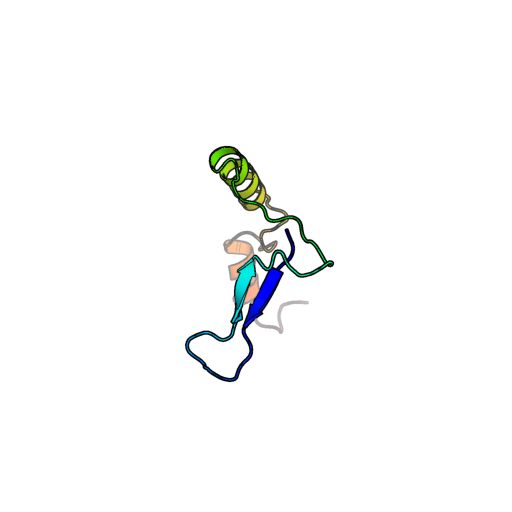 CA 1
ATOM 557 C C . GLU A 1 71 ? 40.331 18.663 -11.106 1.00 62.31 71 GLU A C 1
ATOM 559 O O . GLU A 1 71 ? 40.174 18.628 -12.324 1.00 62.31 71 GLU A O 1
ATOM 564 N N . MET A 1 72 ? 39.345 19.051 -10.288 1.00 56.00 72 MET A N 1
ATOM 565 C CA . MET A 1 72 ? 37.980 19.383 -10.731 1.00 56.00 72 MET A CA 1
ATOM 566 C C . MET A 1 72 ? 37.755 20.876 -11.065 1.00 56.00 72 MET A C 1
ATOM 568 O O . MET A 1 72 ? 36.607 21.266 -11.283 1.00 56.00 72 MET A O 1
ATOM 572 N N . TYR A 1 73 ? 38.812 21.700 -11.122 1.00 51.53 73 TYR A N 1
ATOM 573 C CA . TYR A 1 73 ? 38.760 23.122 -11.506 1.00 51.53 73 TYR A CA 1
ATOM 574 C C . TYR A 1 73 ? 39.897 23.505 -12.453 1.00 51.53 73 TYR A C 1
ATOM 576 O O . TYR A 1 73 ? 41.056 23.148 -12.144 1.00 51.53 73 TYR A O 1
#

Organism: NCBI:txid34283

pLDDT: mean 83.56, std 11.69, range [51.53, 97.25]

Foldseek 3Di:
DDWDADDPPDPVRGGDIDDDPPDPDDDDDDPDDPPVVVVVVVVVVVVPPVPPDPDDPPVVNVVVVPDDPVPPD